Protein AF-A0A560VQF2-F1 (afdb_monomer)

Solvent-accessible surface area (backbone atoms only — not comparable to full-atom values): 9105 Å² total; per-residue (Å²): 138,86,85,90,87,88,84,87,87,81,82,86,79,92,78,80,92,73,91,76,82,85,83,80,87,77,88,75,82,79,73,86,66,81,80,73,82,71,75,79,72,60,83,42,40,42,60,46,90,58,78,69,57,74,48,26,41,39,34,34,65,52,77,73,46,74,47,78,42,54,41,88,83,50,58,69,81,71,41,34,56,26,16,34,93,84,66,47,84,37,59,54,96,72,24,59,32,22,27,35,42,38,38,34,45,35,45,19,15,29,58,77,57,48,64,32,61,68,94,74,32,35,22,42,35,40,40,37,20,17,51,93,74,31,79,73,52,75,50,77,44,73,52,80,48,60,132

pLDDT: mean 81.52, std 20.98, range [36.34, 98.0]

Nearest PDB structures (foldseek):
  8r1o-assembly1_D  TM=4.336E-01  e=9.612E-01  Thermochaetoides thermophila DSM 1495
  1udn-assembly1_A  TM=5.000E-01  e=2.860E+00  Aquifex aeolicus
  1udq-assembly1_A  TM=5.046E-01  e=4.370E+00  Aquifex aeolicus
  4az8-assembly1_A  TM=4.424E-01  e=3.228E+00  Yersinia pestis

Mean predicted aligned error: 13.81 Å

Structure (mmCIF, N/CA/C/O backbone):
data_AF-A0A560VQF2-F1
#
_entry.id   AF-A0A560VQF2-F1
#
loop_
_atom_site.group_PDB
_atom_site.id
_atom_site.type_symbol
_atom_site.label_atom_id
_atom_site.label_alt_id
_atom_si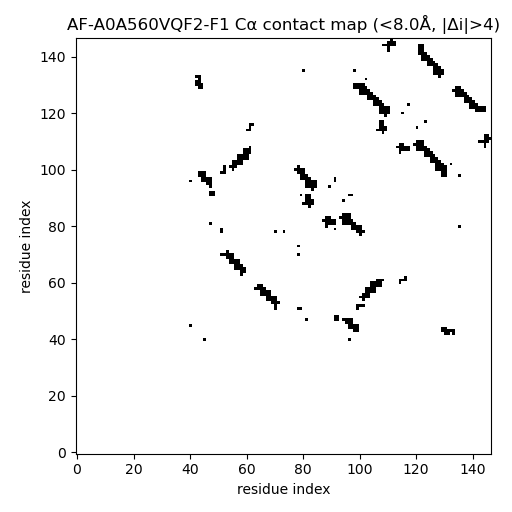te.label_comp_id
_atom_site.label_asym_id
_atom_site.label_entity_id
_atom_site.label_seq_id
_atom_site.pdbx_PDB_ins_code
_atom_site.Cartn_x
_atom_site.Cartn_y
_atom_site.Cartn_z
_atom_site.occupancy
_atom_site.B_iso_or_equiv
_atom_site.auth_seq_id
_atom_site.auth_comp_id
_atom_site.auth_asym_id
_atom_site.auth_atom_id
_atom_site.pdbx_PDB_model_num
ATOM 1 N N . MET A 1 1 ? 107.289 -11.779 2.706 1.00 36.34 1 MET A N 1
ATOM 2 C CA . MET A 1 1 ? 107.756 -12.752 1.694 1.00 36.34 1 MET A CA 1
ATOM 3 C C . MET A 1 1 ? 106.596 -13.113 0.786 1.00 36.34 1 MET A C 1
ATOM 5 O O . MET A 1 1 ? 105.452 -12.917 1.180 1.00 36.34 1 MET A O 1
ATOM 9 N N . ASN A 1 2 ? 106.907 -13.626 -0.402 1.00 39.47 2 ASN A N 1
ATOM 10 C CA . ASN A 1 2 ? 105.971 -13.912 -1.491 1.00 39.47 2 ASN A CA 1
ATOM 11 C C . ASN A 1 2 ? 105.884 -15.453 -1.651 1.00 39.47 2 ASN A C 1
ATOM 13 O O . ASN A 1 2 ? 106.750 -16.153 -1.137 1.00 39.47 2 ASN A O 1
ATOM 17 N N . ILE A 1 3 ? 104.908 -16.058 -2.330 1.00 40.09 3 ILE A N 1
ATOM 18 C CA . ILE A 1 3 ? 103.837 -15.533 -3.193 1.00 40.09 3 ILE A CA 1
ATOM 19 C C . ILE A 1 3 ? 102.625 -16.487 -3.133 1.00 40.09 3 ILE A C 1
ATOM 21 O O . ILE A 1 3 ? 102.816 -17.656 -2.803 1.00 40.09 3 ILE A O 1
ATOM 25 N N . SER A 1 4 ? 101.420 -16.053 -3.533 1.00 42.75 4 SER A N 1
ATOM 26 C CA . SER A 1 4 ? 100.516 -16.911 -4.329 1.00 42.75 4 SER A CA 1
ATOM 27 C C . SER A 1 4 ? 99.371 -16.148 -4.997 1.00 42.75 4 SER A C 1
ATOM 29 O O . SER A 1 4 ? 98.788 -15.227 -4.433 1.00 42.75 4 SER A O 1
ATOM 31 N N . THR A 1 5 ? 99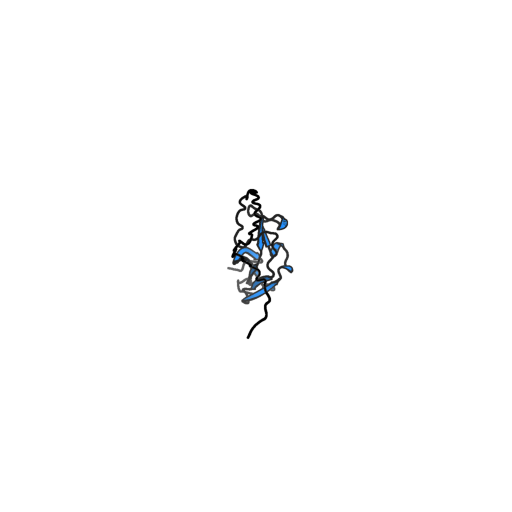.079 -16.555 -6.228 1.00 50.06 5 THR A N 1
ATOM 32 C CA . THR A 1 5 ? 98.161 -15.925 -7.185 1.00 50.06 5 THR A CA 1
ATOM 33 C C . THR A 1 5 ? 96.947 -16.804 -7.462 1.00 50.06 5 THR A C 1
ATOM 35 O O . THR A 1 5 ? 97.118 -18.000 -7.683 1.00 50.06 5 THR A O 1
ATOM 38 N N . SER A 1 6 ? 95.761 -16.208 -7.609 1.00 42.47 6 SER A N 1
ATOM 39 C CA . SER A 1 6 ? 94.727 -16.714 -8.524 1.00 42.47 6 SER A CA 1
ATOM 40 C C . SER A 1 6 ? 93.722 -15.611 -8.884 1.00 42.47 6 SER A C 1
ATOM 42 O O . SER A 1 6 ? 93.329 -14.812 -8.037 1.00 42.47 6 SER A O 1
ATOM 44 N N . THR A 1 7 ? 93.328 -15.569 -10.151 1.00 48.25 7 THR A N 1
ATOM 45 C CA . THR A 1 7 ? 92.327 -14.684 -10.777 1.00 48.25 7 THR A CA 1
ATOM 46 C C . THR A 1 7 ? 91.271 -15.572 -11.466 1.00 48.25 7 THR A C 1
ATOM 48 O O . THR A 1 7 ? 91.440 -16.790 -11.481 1.00 48.25 7 THR A O 1
ATOM 51 N N . PRO A 1 8 ? 90.254 -15.042 -12.173 1.00 53.03 8 PRO A N 1
ATOM 52 C CA . PRO A 1 8 ? 89.384 -13.885 -11.931 1.00 53.03 8 PRO A CA 1
ATOM 53 C C . PRO A 1 8 ? 87.886 -14.308 -11.969 1.00 53.03 8 PRO A C 1
ATOM 55 O O . PRO A 1 8 ? 87.571 -15.489 -12.026 1.00 53.03 8 PRO A O 1
ATOM 58 N N . ILE A 1 9 ? 86.973 -13.325 -12.004 1.00 47.19 9 ILE A N 1
ATOM 59 C CA . ILE A 1 9 ? 85.743 -13.214 -12.838 1.00 47.19 9 ILE A CA 1
ATOM 60 C C . ILE A 1 9 ? 84.718 -12.388 -12.046 1.00 47.19 9 ILE A C 1
ATOM 62 O O . ILE A 1 9 ? 83.973 -12.900 -11.217 1.00 47.19 9 ILE A O 1
ATOM 66 N N . HIS A 1 10 ? 84.663 -11.083 -12.322 1.00 39.06 10 HIS A N 1
ATOM 67 C CA . HIS A 1 10 ? 83.544 -10.241 -11.899 1.00 39.06 10 HIS A CA 1
ATOM 68 C C . HIS A 1 10 ? 82.589 -10.073 -13.077 1.00 39.06 10 HIS A C 1
ATOM 70 O O . HIS A 1 10 ? 82.909 -9.395 -14.057 1.00 39.06 10 HIS A O 1
ATOM 76 N N . HIS A 1 11 ? 81.407 -10.682 -12.981 1.00 40.19 11 HIS A N 1
ATOM 77 C CA . HIS A 1 11 ? 80.342 -10.441 -13.945 1.00 40.19 11 HIS A CA 1
ATOM 78 C C . HIS A 1 11 ? 79.900 -8.975 -13.880 1.00 40.19 11 HIS A C 1
ATOM 80 O O . HIS A 1 11 ? 79.328 -8.521 -12.890 1.00 40.19 11 HIS A O 1
ATOM 86 N N . ARG A 1 12 ? 80.113 -8.246 -14.980 1.00 48.44 12 ARG A N 1
ATOM 87 C CA . ARG A 1 12 ? 79.317 -7.056 -15.288 1.00 48.44 12 ARG A CA 1
ATOM 88 C C . ARG A 1 12 ? 77.847 -7.466 -15.359 1.00 48.44 12 ARG A C 1
ATOM 90 O O . ARG A 1 12 ? 77.508 -8.307 -16.188 1.00 48.44 12 ARG A O 1
ATOM 97 N N . LEU A 1 13 ? 76.985 -6.793 -14.604 1.00 43.16 13 LEU A N 1
ATOM 98 C CA . LEU A 1 13 ? 75.562 -6.711 -14.920 1.00 43.16 13 LEU A CA 1
ATOM 99 C C . LEU A 1 13 ? 75.082 -5.269 -14.704 1.00 43.16 13 LEU A C 1
ATOM 101 O O . LEU A 1 13 ? 74.805 -4.838 -13.589 1.00 43.16 13 LEU A O 1
ATOM 105 N N . LEU A 1 14 ? 75.041 -4.506 -15.797 1.00 52.75 14 LEU A N 1
ATOM 106 C CA . LEU A 1 14 ? 74.362 -3.214 -15.872 1.00 52.75 14 LEU A CA 1
ATOM 107 C C . LEU A 1 14 ? 72.914 -3.475 -16.292 1.00 52.75 14 LEU A C 1
ATOM 109 O O . LEU A 1 14 ? 72.673 -3.820 -17.445 1.00 52.75 14 LEU A O 1
ATOM 113 N N . ILE A 1 15 ? 71.964 -3.299 -15.374 1.00 52.06 15 ILE A N 1
ATOM 114 C CA . ILE A 1 15 ? 70.521 -3.274 -15.663 1.00 52.06 15 ILE A CA 1
ATOM 115 C C . ILE A 1 15 ? 69.958 -2.109 -14.832 1.00 52.06 15 ILE A C 1
ATOM 117 O O . ILE A 1 15 ? 69.816 -2.221 -13.622 1.00 52.06 15 ILE A O 1
ATOM 121 N N . SER A 1 16 ? 69.928 -0.883 -15.360 1.00 49.47 16 SER A N 1
ATOM 122 C CA . SER A 1 16 ? 68.971 -0.385 -16.363 1.00 49.47 16 SER A CA 1
ATOM 123 C C . SER A 1 16 ? 67.552 -0.296 -15.792 1.00 49.47 16 SER A C 1
ATOM 125 O O . SER A 1 16 ? 66.767 -1.237 -15.849 1.00 49.47 16 SER A O 1
ATOM 127 N N . THR A 1 17 ? 67.241 0.868 -15.221 1.00 52.47 17 THR A N 1
ATOM 128 C CA . THR A 1 17 ? 65.900 1.261 -14.776 1.00 52.47 17 THR A CA 1
ATOM 129 C C . THR A 1 17 ? 64.940 1.374 -15.956 1.00 52.47 17 THR A C 1
ATOM 131 O O . THR A 1 17 ? 65.144 2.227 -16.818 1.00 52.47 17 THR A O 1
ATOM 134 N N . TRP A 1 18 ? 63.851 0.604 -15.935 1.00 48.91 18 TRP A N 1
ATOM 135 C CA . TRP A 1 18 ? 62.699 0.807 -16.816 1.00 48.91 18 TRP A CA 1
ATOM 136 C C . TRP A 1 18 ? 61.408 0.779 -15.997 1.00 48.91 18 TRP A C 1
ATOM 138 O O . TRP A 1 18 ? 60.939 -0.279 -15.584 1.00 48.91 18 TRP A O 1
ATOM 148 N N . MET A 1 19 ? 60.812 1.955 -15.787 1.00 52.62 19 MET A N 1
ATOM 149 C CA . MET A 1 19 ? 59.364 2.033 -15.595 1.00 52.62 19 MET A CA 1
ATOM 150 C C . MET A 1 19 ? 58.699 1.667 -16.924 1.00 52.62 19 MET A C 1
ATOM 152 O O . MET A 1 19 ? 59.110 2.147 -17.980 1.00 52.62 19 MET A O 1
ATOM 156 N N . SER A 1 20 ? 57.660 0.841 -16.896 1.00 50.62 20 SER A N 1
ATOM 157 C CA . SER A 1 20 ? 56.786 0.623 -18.051 1.00 50.62 20 SER A CA 1
ATOM 158 C C . SER A 1 20 ? 55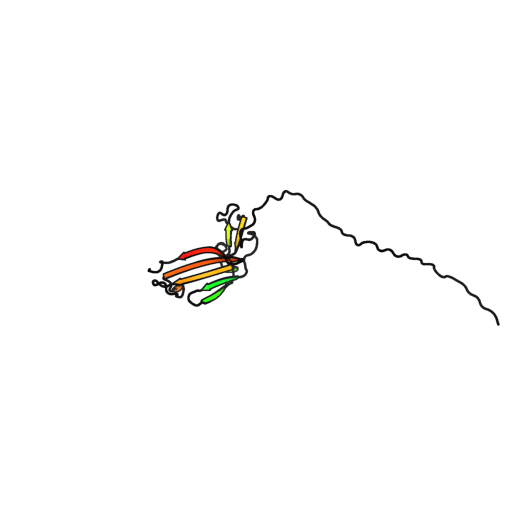.360 0.392 -17.569 1.00 50.62 20 SER A C 1
ATOM 160 O O . SER A 1 20 ? 55.136 -0.221 -16.526 1.00 50.62 20 SER A O 1
ATOM 162 N N . ALA A 1 21 ? 54.415 1.004 -18.279 1.00 56.16 21 ALA A N 1
ATOM 163 C CA . ALA A 1 21 ? 53.067 1.256 -17.790 1.00 56.16 21 ALA A CA 1
ATOM 164 C C . ALA A 1 21 ? 52.221 -0.019 -17.658 1.00 56.16 21 ALA A C 1
ATOM 166 O O . ALA A 1 21 ? 52.321 -0.937 -18.472 1.00 56.16 21 ALA A O 1
ATOM 167 N N . VAL A 1 22 ? 51.335 -0.035 -16.659 1.00 58.00 22 VAL A N 1
ATOM 168 C CA . VAL A 1 22 ? 50.315 -1.080 -16.526 1.00 58.00 22 VAL A CA 1
ATOM 169 C C . VAL A 1 22 ? 49.250 -0.892 -17.608 1.00 58.00 22 VAL A C 1
ATOM 171 O O . VAL A 1 22 ? 48.757 0.209 -17.848 1.00 58.00 22 VAL A O 1
ATOM 174 N N . LEU A 1 23 ? 48.921 -2.000 -18.265 1.00 47.44 23 LEU A N 1
ATOM 175 C CA . LEU A 1 23 ? 48.038 -2.096 -19.419 1.00 47.44 23 LEU A CA 1
ATOM 176 C C . LEU A 1 23 ? 46.563 -1.869 -19.031 1.00 47.44 23 LEU A C 1
ATOM 178 O O . LEU A 1 23 ? 46.007 -2.633 -18.243 1.00 47.44 23 LEU A O 1
ATOM 182 N N . ALA A 1 24 ? 45.903 -0.876 -19.629 1.00 51.97 24 ALA A N 1
ATOM 183 C CA . ALA A 1 24 ? 44.459 -0.673 -19.494 1.00 51.97 24 ALA A CA 1
ATOM 184 C C . ALA A 1 24 ? 43.707 -1.273 -20.698 1.00 51.97 24 ALA A C 1
ATOM 186 O O . ALA A 1 24 ? 43.475 -0.597 -21.700 1.00 51.97 24 ALA A O 1
ATOM 187 N N . CYS A 1 25 ? 43.298 -2.543 -20.602 1.00 42.09 25 CYS A N 1
ATOM 188 C CA . CYS A 1 25 ? 42.375 -3.154 -21.567 1.00 42.09 25 CYS A CA 1
ATOM 189 C C . CYS A 1 25 ? 40.938 -2.655 -21.334 1.00 42.09 25 CYS A C 1
ATOM 191 O O . CYS A 1 25 ? 40.138 -3.303 -20.662 1.00 42.09 25 CYS A O 1
ATOM 193 N N . GLY A 1 26 ? 40.611 -1.492 -21.899 1.00 43.16 26 GLY A N 1
ATOM 194 C CA . GLY A 1 26 ? 39.246 -0.974 -21.942 1.00 43.16 26 GLY A CA 1
ATOM 195 C C . GLY A 1 26 ? 38.430 -1.612 -23.066 1.00 43.16 26 GLY A C 1
ATOM 196 O O . GLY A 1 26 ? 38.489 -1.160 -24.206 1.00 43.16 26 GLY A O 1
ATOM 197 N N . CYS A 1 27 ? 37.624 -2.628 -22.752 1.00 52.16 27 CYS A N 1
ATOM 198 C CA . CYS A 1 27 ? 36.609 -3.144 -23.674 1.00 52.16 27 CYS A CA 1
ATOM 199 C C . CYS A 1 27 ? 35.392 -2.204 -23.715 1.00 52.16 27 CYS A C 1
ATOM 201 O O . CYS A 1 27 ? 34.396 -2.449 -23.039 1.00 52.16 27 CYS A O 1
ATOM 203 N N . THR A 1 28 ? 35.449 -1.137 -24.515 1.00 50.34 28 THR A N 1
ATOM 204 C CA . THR A 1 28 ? 34.288 -0.274 -24.796 1.00 50.34 28 THR A CA 1
ATOM 205 C C . THR A 1 28 ? 33.764 -0.503 -26.210 1.00 50.34 28 THR A C 1
ATOM 207 O O . THR A 1 28 ? 33.996 0.271 -27.139 1.00 50.34 28 THR A O 1
ATOM 210 N N . THR A 1 29 ? 32.982 -1.572 -26.376 1.00 50.41 29 THR A N 1
ATOM 211 C CA . THR A 1 29 ? 32.081 -1.700 -27.526 1.00 50.41 29 THR A CA 1
ATOM 212 C C . THR A 1 29 ? 30.996 -0.629 -27.429 1.00 50.41 29 THR A C 1
ATOM 214 O O . THR A 1 29 ? 29.930 -0.864 -26.859 1.00 50.41 29 THR A O 1
ATOM 217 N N . ASN A 1 30 ? 31.261 0.549 -27.998 1.00 47.09 30 ASN A N 1
ATOM 218 C CA . ASN A 1 30 ? 30.247 1.567 -28.259 1.00 47.09 30 ASN A CA 1
ATOM 219 C C . ASN A 1 30 ? 29.295 1.067 -29.354 1.00 47.09 30 ASN A C 1
ATOM 221 O O . ASN A 1 30 ? 29.354 1.489 -30.509 1.00 47.09 30 ASN A O 1
ATOM 225 N N . VAL A 1 31 ? 28.394 0.157 -28.978 1.00 45.12 31 VAL A N 1
ATOM 226 C CA . VAL A 1 31 ? 27.176 -0.105 -29.739 1.00 45.12 31 VAL A CA 1
ATOM 227 C C . VAL A 1 31 ? 26.319 1.146 -29.604 1.00 45.12 31 VAL A C 1
ATOM 229 O O . VAL A 1 31 ? 25.568 1.302 -28.644 1.00 45.12 31 VAL A O 1
ATOM 232 N N . SER A 1 32 ? 26.452 2.052 -30.572 1.00 50.97 32 SER A N 1
ATOM 233 C CA . SER A 1 32 ? 25.560 3.202 -30.734 1.00 50.97 32 SER A CA 1
ATOM 234 C C . SER A 1 32 ? 24.208 2.720 -31.279 1.00 50.97 32 SER A C 1
ATOM 236 O O . SER A 1 32 ? 23.820 2.999 -32.411 1.00 50.97 32 SER A O 1
ATOM 238 N N . GLY A 1 33 ? 23.522 1.899 -30.480 1.00 41.16 33 GLY A N 1
ATOM 239 C CA . GLY A 1 33 ? 22.124 1.541 -30.664 1.00 41.16 33 GLY A CA 1
ATOM 240 C C . GLY A 1 33 ? 21.277 2.668 -30.092 1.00 41.16 33 GLY A C 1
ATOM 241 O O . GLY A 1 33 ? 21.451 3.031 -28.930 1.00 41.16 33 GLY A O 1
ATOM 242 N N . GLY A 1 34 ? 20.416 3.260 -30.920 1.00 41.97 34 GLY A N 1
ATOM 243 C CA . GLY A 1 34 ? 19.725 4.504 -30.588 1.00 41.97 34 GLY A CA 1
ATOM 244 C C . GLY A 1 34 ? 18.985 4.439 -29.253 1.00 41.97 34 GLY A C 1
ATOM 245 O O . GLY A 1 34 ? 18.056 3.646 -29.091 1.00 41.97 34 GLY A O 1
ATOM 246 N N . ILE A 1 35 ? 19.365 5.315 -28.319 1.00 42.72 35 ILE A N 1
ATOM 247 C CA . ILE A 1 35 ? 18.610 5.540 -27.088 1.00 42.72 35 ILE A CA 1
ATOM 248 C C . ILE A 1 35 ? 17.321 6.261 -27.483 1.00 42.72 35 ILE A C 1
ATOM 250 O O . ILE A 1 35 ? 17.271 7.489 -27.564 1.00 42.72 35 ILE A O 1
ATOM 254 N N . ALA A 1 36 ? 16.267 5.484 -27.734 1.00 47.53 36 ALA A N 1
ATOM 255 C CA . ALA A 1 36 ? 14.913 5.997 -27.637 1.00 47.53 36 ALA A CA 1
ATOM 256 C C . ALA A 1 36 ? 14.762 6.592 -26.232 1.00 47.53 36 ALA A C 1
ATOM 258 O O . ALA A 1 36 ? 14.995 5.906 -25.235 1.00 47.53 36 ALA A O 1
ATOM 259 N N . THR A 1 37 ? 14.430 7.878 -26.152 1.00 45.66 37 THR A N 1
ATOM 260 C CA . THR A 1 37 ? 14.313 8.615 -24.894 1.00 45.66 37 THR A CA 1
ATOM 261 C C . THR A 1 37 ? 13.089 8.132 -24.117 1.00 45.66 37 THR A C 1
ATOM 263 O O . THR A 1 37 ? 12.012 8.726 -24.174 1.00 45.66 37 THR A O 1
ATOM 266 N N . SER A 1 38 ? 13.243 7.028 -23.381 1.00 65.06 38 SER A N 1
ATOM 267 C CA . SER A 1 38 ? 12.239 6.572 -22.424 1.00 65.06 38 SER A CA 1
ATOM 268 C C . SER A 1 38 ? 11.958 7.713 -21.452 1.00 65.06 38 SER A C 1
ATOM 270 O O . SER A 1 38 ? 12.885 8.202 -20.798 1.00 65.06 38 SER A O 1
ATOM 272 N N . LYS A 1 39 ? 10.694 8.144 -21.367 1.00 71.12 39 LYS A N 1
ATOM 273 C CA . LYS A 1 39 ? 10.267 9.137 -20.375 1.00 71.12 39 LYS A CA 1
ATOM 274 C C . LYS A 1 39 ? 10.758 8.686 -18.988 1.00 71.12 39 LYS A C 1
ATOM 276 O O . LYS A 1 39 ? 10.618 7.497 -18.687 1.00 71.12 39 LYS A O 1
ATOM 281 N N . PRO A 1 40 ? 11.310 9.586 -18.155 1.00 82.31 40 PRO A N 1
ATOM 282 C CA . PRO A 1 40 ? 11.616 9.258 -16.769 1.00 82.31 40 PRO A CA 1
ATOM 283 C C . PRO A 1 40 ? 10.384 8.673 -16.076 1.00 82.31 40 PRO A C 1
ATOM 285 O O . PRO A 1 40 ? 9.260 9.112 -16.335 1.00 82.31 40 PRO A O 1
ATOM 288 N N . PHE A 1 41 ? 10.591 7.687 -15.206 1.00 88.69 41 PHE A N 1
ATOM 289 C CA . PHE A 1 41 ? 9.513 7.169 -14.372 1.00 88.69 41 PHE A CA 1
ATOM 290 C C . PHE A 1 41 ? 8.973 8.272 -13.443 1.00 88.69 41 PHE A C 1
ATOM 292 O O . PHE A 1 41 ? 9.737 9.162 -13.049 1.00 88.69 41 PHE A O 1
ATOM 299 N N . PRO A 1 42 ? 7.675 8.238 -13.085 1.00 91.06 42 PRO A N 1
ATOM 300 C CA . PRO A 1 42 ? 7.149 9.134 -12.064 1.00 91.06 42 PRO A CA 1
ATOM 301 C C . PRO A 1 42 ? 7.824 8.871 -10.701 1.00 91.06 42 PRO A C 1
ATOM 303 O O . PRO A 1 42 ? 8.427 7.811 -10.504 1.00 91.06 42 PRO A O 1
ATOM 306 N N . PRO A 1 43 ? 7.738 9.815 -9.743 1.00 92.75 43 PRO A N 1
ATOM 307 C CA . PRO A 1 43 ? 8.237 9.612 -8.384 1.00 92.75 43 PRO A CA 1
ATOM 308 C C . PRO A 1 43 ? 7.745 8.291 -7.776 1.00 92.75 43 PRO A C 1
ATOM 310 O O . PRO A 1 43 ? 6.638 7.841 -8.061 1.00 92.75 43 PRO A O 1
ATOM 313 N N . GLY A 1 44 ? 8.598 7.636 -6.988 1.00 92.88 44 GLY A N 1
ATOM 314 C CA . GLY A 1 44 ? 8.298 6.345 -6.360 1.00 92.88 44 GLY A CA 1
ATOM 315 C C . GLY A 1 44 ? 8.210 5.138 -7.308 1.00 92.88 44 GLY A C 1
ATOM 316 O O . GLY A 1 44 ? 8.220 4.010 -6.821 1.00 92.88 44 GLY A O 1
ATOM 317 N N . ALA A 1 45 ? 8.154 5.323 -8.632 1.00 95.50 45 ALA A N 1
ATOM 318 C CA . ALA A 1 45 ? 8.010 4.219 -9.577 1.00 95.50 45 ALA A CA 1
ATOM 319 C C . ALA A 1 45 ? 9.337 3.536 -9.935 1.00 95.50 45 ALA A C 1
ATOM 321 O O . ALA A 1 45 ? 10.408 4.142 -9.989 1.00 95.50 45 ALA A O 1
ATOM 322 N N . GLN A 1 46 ? 9.231 2.247 -10.245 1.00 95.06 46 GLN A N 1
ATOM 323 C CA . GLN A 1 46 ? 10.327 1.371 -10.628 1.00 95.06 46 GLN A CA 1
ATOM 324 C C . GLN A 1 46 ? 9.981 0.554 -11.882 1.00 95.06 46 GLN A C 1
ATOM 326 O O . GLN A 1 46 ? 8.825 0.476 -12.310 1.00 95.06 46 GLN A O 1
ATOM 331 N N . ALA A 1 47 ? 10.992 -0.089 -12.474 1.00 94.94 47 ALA A N 1
ATOM 332 C CA . ALA A 1 47 ? 10.781 -1.005 -13.592 1.00 94.94 47 ALA A CA 1
ATOM 333 C C . ALA A 1 47 ? 9.924 -2.205 -13.128 1.00 94.94 47 ALA A C 1
ATOM 335 O O . ALA A 1 47 ? 10.233 -2.770 -12.077 1.00 94.94 47 ALA A O 1
ATOM 336 N N . PRO A 1 48 ? 8.909 -2.662 -13.890 1.00 94.25 48 PRO A N 1
ATOM 337 C CA . PRO A 1 48 ? 7.932 -3.639 -13.391 1.00 94.25 48 PRO A CA 1
ATOM 338 C C . PRO A 1 48 ? 8.533 -4.959 -12.894 1.00 94.25 48 PRO A C 1
ATOM 340 O O . PRO A 1 48 ? 8.003 -5.573 -11.974 1.00 94.25 48 PRO A O 1
ATOM 343 N N . LYS A 1 49 ? 9.667 -5.383 -13.468 1.00 93.12 49 LYS A N 1
ATOM 344 C CA . LYS A 1 49 ? 10.368 -6.628 -13.108 1.00 93.12 49 LYS A CA 1
ATOM 345 C C . LYS A 1 49 ? 11.169 -6.552 -11.801 1.00 93.12 49 LYS A C 1
ATOM 347 O O . LYS A 1 49 ? 11.691 -7.575 -11.368 1.00 93.12 49 LYS A O 1
ATOM 352 N N . LEU A 1 50 ? 11.299 -5.376 -11.184 1.00 94.12 50 LEU A N 1
ATOM 353 C CA . LEU A 1 50 ? 11.936 -5.246 -9.873 1.00 94.12 50 LEU A CA 1
ATOM 354 C C . LEU A 1 50 ? 11.011 -5.795 -8.771 1.00 94.12 50 LEU A C 1
ATOM 356 O O . LEU A 1 50 ? 9.788 -5.664 -8.889 1.00 94.12 50 LEU A O 1
ATOM 360 N N . PRO A 1 51 ? 11.565 -6.439 -7.725 1.00 91.00 51 PRO A N 1
ATOM 361 C CA . PRO A 1 51 ? 10.779 -7.054 -6.658 1.00 91.00 51 PRO A CA 1
ATOM 362 C C . PRO A 1 51 ? 9.987 -6.013 -5.846 1.00 91.00 51 PRO A C 1
ATOM 364 O O . PRO A 1 51 ? 10.322 -4.825 -5.876 1.00 91.00 51 PRO A O 1
ATOM 367 N N . PRO A 1 52 ? 8.932 -6.433 -5.124 1.00 87.25 52 PRO A N 1
ATOM 368 C CA . PRO A 1 52 ? 8.272 -5.569 -4.151 1.00 87.25 52 PRO A CA 1
ATOM 369 C C . PRO A 1 52 ? 9.197 -5.261 -2.959 1.00 87.25 52 PRO A C 1
ATOM 371 O O . PRO A 1 52 ? 10.193 -5.964 -2.752 1.00 87.25 52 PRO A O 1
ATOM 374 N N . PRO A 1 53 ? 8.870 -4.241 -2.145 1.00 86.88 53 PRO A N 1
ATOM 375 C CA . PRO A 1 53 ? 9.440 -4.098 -0.808 1.00 86.88 53 PRO A CA 1
ATOM 376 C C . PRO A 1 53 ? 9.175 -5.366 0.016 1.00 86.88 53 PRO A C 1
ATOM 378 O O . PRO A 1 53 ? 8.187 -6.061 -0.203 1.00 86.88 53 PRO A O 1
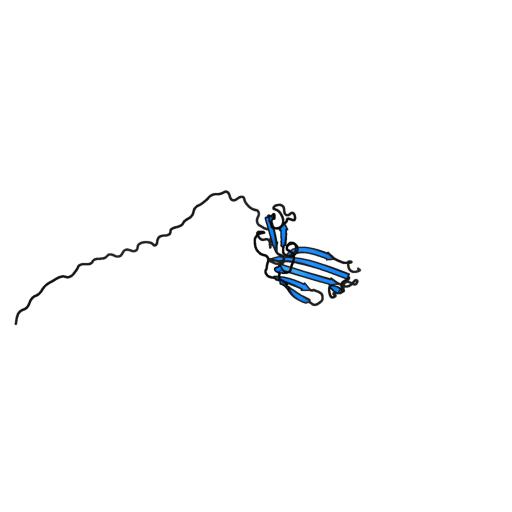ATOM 381 N N . GLY A 1 54 ? 10.043 -5.674 0.985 1.00 92.69 54 GLY A N 1
ATOM 382 C CA . GLY A 1 54 ? 9.848 -6.850 1.845 1.00 92.69 54 GLY A CA 1
ATOM 383 C C . GLY A 1 54 ? 8.607 -6.742 2.740 1.00 92.69 54 GLY A C 1
ATOM 384 O O . GLY A 1 54 ? 7.922 -7.736 2.977 1.00 92.69 54 GLY A O 1
ATOM 385 N N . THR A 1 55 ? 8.295 -5.529 3.197 1.00 96.06 55 THR A N 1
ATOM 386 C CA . THR A 1 55 ? 7.181 -5.224 4.102 1.00 96.06 55 THR A CA 1
ATOM 387 C C . THR A 1 55 ? 6.495 -3.918 3.720 1.00 96.06 55 THR A C 1
ATOM 389 O O . THR A 1 55 ? 7.147 -3.000 3.223 1.00 96.06 55 THR A O 1
ATOM 392 N N . ILE A 1 56 ? 5.204 -3.829 4.026 1.00 97.19 56 ILE A N 1
ATOM 393 C CA . ILE A 1 56 ? 4.368 -2.630 3.936 1.00 97.19 56 ILE A CA 1
ATOM 394 C C . ILE A 1 56 ? 4.007 -2.199 5.360 1.00 97.19 56 ILE A C 1
ATOM 396 O O . ILE A 1 56 ? 3.573 -3.030 6.159 1.00 97.19 56 ILE A O 1
ATOM 400 N N . ALA A 1 57 ? 4.189 -0.920 5.681 1.00 97.81 57 ALA A N 1
ATOM 401 C CA . ALA A 1 57 ? 3.725 -0.342 6.938 1.00 97.81 57 ALA A CA 1
ATOM 402 C C . ALA A 1 57 ? 2.229 -0.013 6.848 1.00 97.81 57 ALA A C 1
ATOM 404 O O . ALA A 1 57 ? 1.794 0.650 5.910 1.00 97.81 57 ALA A O 1
ATOM 405 N N . VAL A 1 58 ? 1.436 -0.455 7.820 1.00 96.94 58 VAL A N 1
ATOM 406 C CA . VAL A 1 58 ? 0.008 -0.138 7.921 1.00 96.94 58 VAL A CA 1
ATOM 407 C C . VAL A 1 58 ? -0.232 0.597 9.229 1.00 96.94 58 VAL A C 1
ATOM 409 O O . VAL A 1 58 ? -0.082 0.019 10.306 1.00 96.94 58 VAL A O 1
ATOM 412 N N . LYS A 1 59 ? -0.584 1.878 9.133 1.00 98.00 59 LYS A N 1
ATOM 413 C CA . LYS A 1 59 ? -0.799 2.775 10.270 1.00 98.00 59 LYS A CA 1
ATOM 414 C C . LYS A 1 59 ? -2.287 2.906 10.560 1.00 98.00 59 LYS A C 1
ATOM 416 O O . LYS A 1 59 ? -3.101 3.080 9.654 1.00 98.00 59 LYS A O 1
ATOM 421 N N . TYR A 1 60 ? -2.644 2.855 11.836 1.00 97.56 60 TYR A N 1
ATOM 422 C CA . TYR A 1 60 ? -4.023 2.887 12.307 1.00 97.56 60 TYR A CA 1
ATOM 423 C C . TYR A 1 60 ? -4.266 4.135 13.152 1.00 97.56 60 TYR A C 1
ATOM 425 O O . TYR A 1 60 ? -3.789 4.247 14.281 1.00 97.56 60 TYR A O 1
ATOM 433 N N . ALA A 1 61 ? -5.054 5.075 12.629 1.00 96.31 61 ALA A N 1
ATOM 434 C CA . ALA A 1 61 ? -5.301 6.349 13.303 1.00 96.31 61 ALA A CA 1
ATOM 435 C C . ALA A 1 61 ? -6.090 6.212 14.621 1.00 96.31 61 ALA A C 1
ATOM 437 O O . ALA A 1 61 ? -5.927 7.042 15.508 1.00 96.31 61 ALA A O 1
ATOM 438 N N . TRP A 1 62 ? -6.918 5.168 14.768 1.00 96.12 62 TRP A N 1
ATOM 439 C CA . TRP A 1 62 ? -7.808 4.984 15.926 1.00 96.12 62 TRP A CA 1
ATOM 440 C C . TRP A 1 62 ? -7.084 4.652 17.240 1.00 96.12 62 TRP A C 1
ATOM 442 O O . TRP A 1 62 ? -7.610 4.935 18.313 1.00 96.12 62 TRP A O 1
ATOM 452 N N . ASN A 1 63 ? -5.887 4.064 17.168 1.00 97.00 63 ASN A N 1
ATOM 453 C CA . ASN A 1 63 ? -5.061 3.708 18.328 1.00 97.00 63 ASN A CA 1
ATOM 454 C C . ASN A 1 63 ? -3.588 4.140 18.194 1.00 97.00 63 ASN A C 1
ATOM 456 O O . ASN A 1 63 ? -2.775 3.791 19.048 1.00 97.00 63 ASN A O 1
ATOM 460 N N . HIS A 1 64 ? -3.240 4.859 17.122 1.00 96.88 64 HIS A N 1
ATOM 461 C CA . HIS A 1 64 ? -1.875 5.270 16.774 1.00 96.88 64 HIS A CA 1
ATOM 462 C C . HIS A 1 64 ? -0.865 4.109 16.66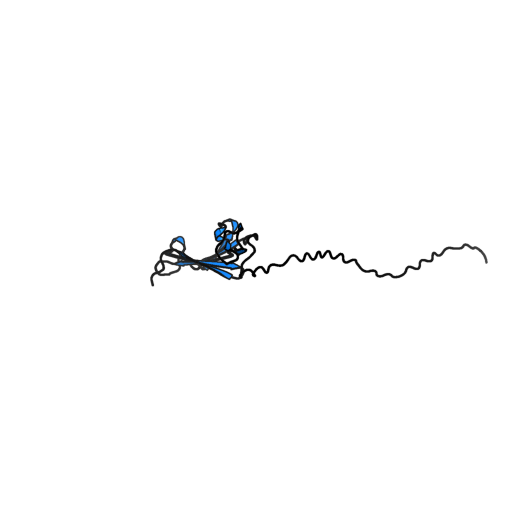4 1.00 96.88 64 HIS A C 1
ATOM 464 O O . HIS A 1 64 ? 0.326 4.296 16.912 1.00 96.88 64 HIS A O 1
ATOM 470 N N . SER A 1 65 ? -1.329 2.908 16.301 1.00 97.56 65 SER A N 1
ATOM 471 C CA . SER A 1 65 ? -0.461 1.744 16.077 1.00 97.56 65 SER A CA 1
ATOM 472 C C . SER A 1 65 ? 0.020 1.638 14.629 1.00 97.56 65 SER A C 1
ATOM 474 O O . SER A 1 65 ? -0.618 2.141 13.704 1.00 97.56 65 SER A O 1
ATOM 476 N N . GLU A 1 66 ? 1.135 0.936 14.438 1.00 97.75 66 GLU A N 1
ATOM 477 C CA . GLU A 1 66 ? 1.668 0.548 13.134 1.00 97.75 66 GLU A CA 1
ATOM 478 C C . GLU A 1 66 ? 1.888 -0.971 13.115 1.00 97.75 66 GLU A C 1
ATOM 480 O O . GLU A 1 66 ? 2.361 -1.550 14.096 1.00 97.75 66 GLU A O 1
ATOM 485 N N . ALA A 1 67 ? 1.543 -1.615 12.003 1.00 96.31 67 ALA A N 1
ATOM 486 C CA . ALA A 1 67 ? 1.817 -3.021 11.736 1.00 96.31 67 ALA A CA 1
ATOM 487 C C . ALA A 1 67 ? 2.672 -3.159 10.471 1.00 96.31 67 ALA A C 1
ATOM 489 O O . ALA A 1 67 ? 2.415 -2.491 9.473 1.00 96.31 67 ALA A O 1
ATOM 490 N N . LEU A 1 68 ? 3.660 -4.056 10.488 1.00 96.81 68 LEU A N 1
ATOM 491 C CA . LEU A 1 68 ? 4.459 -4.388 9.307 1.00 96.81 68 LEU A CA 1
ATOM 492 C C . LEU A 1 68 ? 3.920 -5.675 8.681 1.00 96.81 68 LEU A C 1
ATOM 494 O O . LEU A 1 68 ? 4.039 -6.749 9.268 1.00 96.81 68 LEU A O 1
ATOM 498 N N . MET A 1 69 ? 3.331 -5.566 7.492 1.00 95.44 69 MET A N 1
ATOM 499 C CA . MET A 1 69 ? 2.791 -6.700 6.739 1.00 95.44 69 MET A CA 1
ATOM 500 C C . MET A 1 69 ? 3.793 -7.164 5.675 1.00 95.44 69 MET A C 1
ATOM 502 O O . MET A 1 69 ? 4.241 -6.332 4.882 1.00 95.44 69 MET A O 1
ATOM 506 N N . PRO A 1 70 ? 4.157 -8.456 5.596 1.00 95.75 70 PRO A N 1
ATOM 507 C CA . PRO A 1 70 ? 4.989 -8.967 4.511 1.00 95.75 70 PRO A CA 1
ATOM 508 C C . PRO A 1 70 ? 4.289 -8.800 3.158 1.00 95.75 70 PRO A C 1
ATOM 510 O O . PRO A 1 70 ? 3.163 -9.258 2.972 1.00 95.75 70 PRO A O 1
ATOM 513 N N . ALA A 1 71 ? 4.961 -8.200 2.173 1.00 93.44 71 ALA A N 1
ATOM 514 C CA . ALA A 1 71 ? 4.363 -8.001 0.847 1.00 93.44 71 ALA A CA 1
ATOM 515 C C . ALA A 1 71 ? 4.029 -9.333 0.141 1.00 93.44 71 ALA A C 1
ATOM 517 O O . ALA A 1 71 ? 3.151 -9.386 -0.713 1.00 93.44 71 ALA A O 1
ATOM 518 N N . SER A 1 72 ? 4.696 -10.427 0.522 1.00 92.19 72 SER A N 1
ATOM 519 C CA . SER A 1 72 ? 4.425 -11.787 0.038 1.00 92.19 72 SER A CA 1
ATOM 520 C C . SER A 1 72 ? 3.091 -12.381 0.502 1.00 92.19 72 SER A C 1
ATOM 522 O O . SER A 1 72 ? 2.660 -13.383 -0.062 1.00 92.19 72 SER A O 1
ATOM 524 N N . GLU A 1 73 ? 2.454 -11.810 1.527 1.00 92.94 73 GLU A N 1
ATOM 525 C CA . GLU A 1 73 ? 1.145 -12.251 2.039 1.00 92.94 73 GLU A CA 1
ATOM 526 C C . GLU A 1 73 ? -0.027 -11.509 1.372 1.00 92.94 73 GLU A C 1
ATOM 528 O O . GLU A 1 73 ? -1.191 -11.828 1.612 1.00 92.94 73 GLU A O 1
ATOM 533 N N . LEU A 1 74 ? 0.272 -10.529 0.513 1.00 90.62 74 LEU A N 1
ATOM 534 C CA . LEU A 1 74 ? -0.697 -9.652 -0.135 1.00 90.62 74 LEU A CA 1
ATOM 535 C C . LEU A 1 74 ? -0.771 -9.933 -1.649 1.00 90.62 74 LEU A C 1
ATOM 537 O O . LEU A 1 74 ? 0.229 -10.308 -2.266 1.00 90.62 74 LEU A O 1
ATOM 541 N N . PRO A 1 75 ? -1.948 -9.767 -2.284 1.00 90.56 75 PRO A N 1
ATOM 542 C CA . PRO A 1 75 ? -2.098 -10.004 -3.715 1.00 90.56 75 PRO A CA 1
ATOM 543 C C . PRO A 1 75 ? -1.314 -8.973 -4.536 1.00 90.56 75 PRO A C 1
ATOM 545 O O . PRO A 1 75 ? -1.179 -7.813 -4.147 1.00 90.56 75 PRO A O 1
ATOM 548 N N . GLU A 1 76 ? -0.848 -9.375 -5.722 1.00 87.38 76 GLU A N 1
ATOM 549 C CA . GLU A 1 76 ? 0.023 -8.541 -6.565 1.00 87.38 76 GLU A CA 1
ATOM 550 C C . GLU A 1 76 ? -0.577 -7.162 -6.901 1.00 87.38 76 GLU A C 1
ATOM 552 O O . GLU A 1 76 ? 0.132 -6.157 -6.916 1.00 87.38 76 GLU A O 1
ATOM 557 N N . SER A 1 77 ? -1.897 -7.103 -7.095 1.00 85.06 77 SER A N 1
ATOM 558 C CA . SER A 1 77 ? -2.655 -5.875 -7.363 1.00 85.06 77 SER A CA 1
ATOM 559 C C . SER A 1 77 ? -2.720 -4.890 -6.191 1.00 85.06 77 SER A C 1
ATOM 561 O O . SER A 1 77 ? -3.218 -3.787 -6.373 1.00 85.06 77 SER A O 1
ATOM 563 N N . PHE A 1 78 ? -2.283 -5.291 -4.996 1.00 88.81 78 PHE A N 1
ATOM 564 C CA . PHE A 1 78 ? -2.266 -4.465 -3.785 1.00 88.81 78 PHE A CA 1
ATOM 565 C C . PHE A 1 78 ? -0.849 -4.004 -3.420 1.00 88.81 78 PHE A C 1
ATOM 567 O O . PHE A 1 78 ? -0.669 -2.940 -2.842 1.00 88.81 78 PHE A O 1
ATOM 574 N N . ILE A 1 79 ? 0.176 -4.778 -3.791 1.00 94.56 79 ILE A N 1
ATOM 575 C CA . ILE A 1 79 ? 1.587 -4.416 -3.578 1.00 94.56 79 ILE A CA 1
ATOM 576 C C . ILE A 1 79 ? 2.156 -3.523 -4.693 1.00 94.56 79 ILE A C 1
ATOM 578 O O . ILE A 1 79 ? 3.211 -2.921 -4.502 1.00 94.56 79 ILE A O 1
ATOM 582 N N . PHE A 1 80 ? 1.478 -3.418 -5.844 1.00 95.62 80 PHE A N 1
ATOM 583 C CA . PHE A 1 80 ? 1.893 -2.587 -6.976 1.00 95.62 80 PHE A CA 1
ATOM 584 C C . PHE A 1 80 ? 0.738 -1.833 -7.634 1.00 95.62 80 PHE A C 1
ATOM 586 O O . PHE A 1 80 ? -0.238 -2.436 -8.077 1.00 95.62 80 PHE A O 1
ATOM 593 N N . HIS A 1 81 ? 0.943 -0.535 -7.853 1.00 95.56 81 HIS A N 1
ATOM 594 C CA . HIS A 1 81 ? 0.159 0.261 -8.791 1.00 95.56 81 HIS A CA 1
ATOM 595 C C . HIS A 1 81 ? 0.935 0.402 -10.111 1.00 95.56 81 HIS A C 1
ATOM 597 O O . HIS A 1 81 ? 1.953 1.094 -10.177 1.00 95.56 81 HIS A O 1
ATOM 603 N N . CYS A 1 82 ? 0.494 -0.301 -11.154 1.00 95.75 82 CYS A N 1
ATOM 604 C CA . CYS A 1 82 ? 1.194 -0.424 -12.438 1.00 95.75 82 CYS A CA 1
ATOM 605 C C . CYS A 1 82 ? 0.455 0.284 -13.577 1.00 95.75 82 CYS A C 1
ATOM 607 O O . CYS A 1 82 ? -0.771 0.205 -13.667 1.00 95.75 82 CYS A O 1
ATOM 609 N N . ALA A 1 83 ? 1.203 0.899 -14.498 1.00 95.50 83 ALA A N 1
ATOM 610 C CA . ALA A 1 83 ? 0.628 1.617 -15.632 1.00 95.50 83 ALA A CA 1
ATOM 611 C C . ALA A 1 83 ? 1.414 1.457 -16.945 1.00 95.50 83 ALA A C 1
ATOM 613 O O . ALA A 1 83 ? 2.599 1.113 -16.961 1.00 95.50 83 ALA A O 1
ATOM 614 N N . ASP A 1 84 ? 0.735 1.702 -18.067 1.00 95.19 84 ASP A N 1
ATOM 615 C CA . ASP A 1 84 ? 1.312 1.727 -19.412 1.00 95.19 84 ASP A CA 1
ATOM 616 C C . ASP A 1 84 ? 2.169 2.995 -19.666 1.00 95.19 84 ASP A C 1
ATOM 618 O O . ASP A 1 84 ? 2.344 3.864 -18.808 1.00 95.19 84 ASP A O 1
ATOM 622 N N . ALA A 1 85 ? 2.715 3.129 -20.879 1.00 92.00 85 ALA A N 1
ATOM 623 C CA . ALA A 1 85 ? 3.536 4.283 -21.274 1.00 92.00 85 ALA A CA 1
ATOM 624 C C . ALA A 1 85 ? 2.763 5.625 -21.377 1.00 92.00 85 ALA A C 1
ATOM 626 O O . ALA A 1 85 ? 3.377 6.685 -21.570 1.00 92.00 85 ALA A O 1
ATOM 627 N N . ASN A 1 86 ? 1.433 5.580 -21.262 1.00 91.31 86 ASN A N 1
ATOM 628 C CA . ASN A 1 86 ? 0.524 6.724 -21.269 1.00 91.31 86 ASN A CA 1
ATOM 629 C C . ASN A 1 86 ? 0.008 7.070 -19.858 1.00 91.31 86 ASN A C 1
ATOM 631 O O . ASN A 1 86 ? -0.542 8.153 -19.681 1.00 91.31 86 ASN A O 1
ATOM 635 N N . GLY A 1 87 ? 0.213 6.193 -18.868 1.00 91.06 87 GLY A N 1
ATOM 636 C CA . GLY A 1 87 ? -0.288 6.336 -17.500 1.00 91.06 87 GLY A CA 1
ATOM 637 C C . GLY A 1 87 ? -1.627 5.637 -17.228 1.00 91.06 87 GLY A C 1
ATOM 638 O O . GLY A 1 87 ? -2.198 5.845 -16.163 1.00 91.06 87 GLY A O 1
ATOM 639 N N . ASN A 1 88 ? -2.134 4.808 -18.147 1.00 94.50 88 ASN A N 1
ATOM 640 C CA . ASN A 1 88 ? -3.341 4.008 -17.909 1.00 94.50 88 ASN A CA 1
ATOM 641 C C . ASN A 1 88 ? -3.015 2.776 -17.046 1.00 94.50 88 ASN A C 1
ATOM 643 O O . ASN A 1 88 ? -1.964 2.173 -17.277 1.00 94.50 88 ASN A O 1
ATOM 647 N N . PRO A 1 89 ? -3.908 2.325 -16.143 1.00 94.25 89 PRO A N 1
ATOM 648 C CA . PRO A 1 89 ? -3.708 1.100 -15.367 1.00 94.25 89 PRO A CA 1
ATOM 649 C C . PRO A 1 89 ? -3.403 -0.120 -16.248 1.00 94.25 89 PRO A C 1
ATOM 651 O O . PRO A 1 89 ? -4.100 -0.382 -17.231 1.00 94.25 89 PRO A O 1
ATOM 654 N N . ALA A 1 90 ? -2.373 -0.886 -15.888 1.00 95.12 90 ALA A N 1
ATOM 655 C CA . ALA A 1 90 ? -1.893 -2.028 -16.664 1.00 95.12 90 ALA A CA 1
ATOM 656 C C . ALA A 1 90 ? -1.485 -3.203 -15.766 1.00 95.12 90 ALA A C 1
ATOM 658 O O . ALA A 1 90 ? -1.056 -3.021 -14.628 1.00 95.12 90 ALA A O 1
ATOM 659 N N . LYS A 1 91 ? -1.546 -4.431 -16.298 1.00 94.12 91 LYS A N 1
ATOM 660 C CA . LYS A 1 91 ? -0.939 -5.595 -15.631 1.00 94.12 91 LYS A CA 1
ATOM 661 C C . LYS A 1 91 ? 0.580 -5.435 -15.611 1.00 94.12 91 LYS A C 1
ATOM 663 O O . LYS A 1 91 ? 1.153 -5.036 -16.626 1.00 94.12 91 LYS A O 1
ATOM 668 N N . ARG A 1 92 ? 1.226 -5.817 -14.505 1.00 93.81 92 ARG A N 1
ATOM 669 C CA . ARG A 1 92 ? 2.674 -5.667 -14.268 1.00 93.81 92 ARG A CA 1
ATOM 670 C C . ARG A 1 92 ? 3.549 -6.169 -15.422 1.00 93.81 92 ARG A C 1
ATOM 672 O O . ARG A 1 92 ? 4.426 -5.437 -15.866 1.00 93.81 92 ARG A O 1
ATOM 679 N N . ASP A 1 93 ? 3.259 -7.350 -15.971 1.00 92.62 93 ASP A N 1
ATOM 680 C CA . ASP A 1 93 ? 4.004 -7.938 -17.103 1.00 92.62 93 ASP A CA 1
ATOM 681 C C . ASP A 1 93 ? 3.990 -7.085 -18.385 1.00 92.62 93 ASP A C 1
ATOM 683 O O . ASP A 1 93 ? 4.887 -7.194 -19.220 1.00 92.62 93 ASP A O 1
ATOM 687 N N . SER A 1 94 ? 2.964 -6.244 -18.539 1.00 93.12 94 SER A N 1
ATOM 688 C CA . SER A 1 94 ? 2.732 -5.354 -19.685 1.00 93.12 94 SER A CA 1
ATOM 689 C C . SER A 1 94 ? 2.938 -3.868 -19.370 1.00 93.12 94 SER A C 1
ATOM 691 O O . S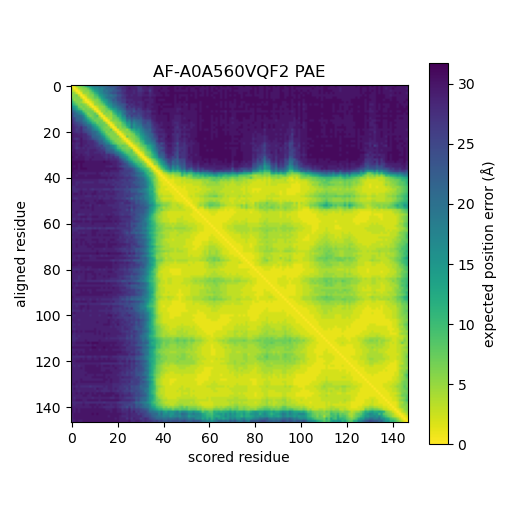ER A 1 94 ? 2.774 -3.025 -20.251 1.00 93.12 94 SER A O 1
ATOM 693 N N . ALA A 1 95 ? 3.249 -3.532 -18.118 1.00 96.00 95 ALA A N 1
ATOM 694 C CA . ALA A 1 95 ? 3.385 -2.157 -17.666 1.00 96.00 95 ALA A CA 1
ATOM 695 C C . ALA A 1 95 ? 4.681 -1.518 -18.195 1.00 96.00 95 ALA A C 1
ATOM 697 O O . ALA A 1 95 ? 5.671 -2.198 -18.467 1.00 96.00 95 ALA A O 1
ATOM 698 N N . ALA A 1 96 ? 4.696 -0.191 -18.304 1.00 96.31 96 ALA A N 1
ATOM 699 C CA . ALA A 1 96 ? 5.923 0.570 -18.519 1.00 96.31 96 ALA A CA 1
ATOM 700 C C . ALA A 1 96 ? 6.663 0.813 -17.192 1.00 96.31 96 ALA A C 1
ATOM 702 O O . ALA A 1 96 ? 7.894 0.807 -17.156 1.00 96.31 96 ALA A O 1
ATOM 703 N N . TRP A 1 97 ? 5.911 1.004 -16.107 1.00 96.12 97 TRP A N 1
ATOM 704 C CA . TRP A 1 97 ? 6.407 1.264 -14.7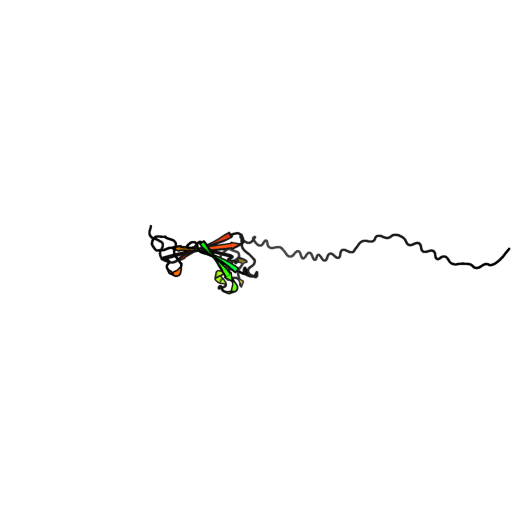57 1.00 96.12 97 TRP A CA 1
ATOM 705 C C . TRP A 1 97 ? 5.381 0.815 -13.709 1.00 96.12 97 TRP A C 1
ATOM 707 O O . TRP A 1 97 ? 4.191 0.683 -14.004 1.00 96.12 97 TRP A O 1
ATOM 717 N N . CYS A 1 98 ? 5.843 0.596 -12.478 1.00 96.50 98 CYS A N 1
ATOM 718 C CA . CYS A 1 98 ? 4.982 0.335 -11.325 1.00 96.50 98 CYS A CA 1
ATOM 719 C C . CYS A 1 98 ? 5.489 1.088 -10.094 1.00 96.50 98 CYS A C 1
ATOM 721 O O . CYS A 1 98 ? 6.692 1.095 -9.839 1.00 96.50 98 CYS A O 1
ATOM 723 N N . ILE A 1 99 ? 4.588 1.669 -9.306 1.00 97.12 99 ILE A N 1
ATOM 724 C CA . ILE A 1 99 ? 4.885 2.166 -7.959 1.00 97.12 99 ILE A CA 1
ATOM 725 C C . ILE A 1 99 ? 4.594 1.018 -6.980 1.00 97.12 99 ILE A C 1
ATOM 727 O O . ILE A 1 99 ? 3.456 0.541 -6.954 1.00 97.12 99 ILE A O 1
ATOM 731 N N . PRO A 1 100 ? 5.576 0.524 -6.205 1.00 96.88 100 PRO A N 1
ATOM 732 C CA . PRO A 1 100 ? 5.295 -0.395 -5.112 1.00 96.88 100 PRO A CA 1
ATOM 733 C C . PRO A 1 100 ? 4.595 0.347 -3.972 1.00 96.88 100 PRO A C 1
ATOM 735 O O . PRO A 1 100 ? 4.980 1.468 -3.647 1.00 96.88 100 PRO A O 1
ATOM 738 N N . VAL A 1 101 ? 3.625 -0.288 -3.322 1.00 97.12 101 VAL A N 1
ATOM 739 C CA . VAL A 1 101 ? 3.062 0.217 -2.062 1.00 97.12 101 VAL A CA 1
ATOM 740 C C . VAL A 1 101 ? 4.048 -0.097 -0.936 1.00 97.12 101 VAL A C 1
ATOM 742 O O . VAL A 1 101 ? 4.519 -1.226 -0.828 1.00 97.12 101 VAL A O 1
ATOM 745 N N . VAL A 1 102 ? 4.384 0.902 -0.116 1.00 97.56 102 VAL A N 1
ATOM 746 C CA . VAL A 1 102 ? 5.273 0.765 1.057 1.00 97.56 102 VAL A CA 1
ATOM 747 C C . VAL A 1 102 ? 4.583 1.159 2.360 1.00 97.56 102 VAL A C 1
ATOM 749 O O . VAL A 1 102 ? 5.004 0.714 3.424 1.00 97.56 102 VAL A O 1
ATOM 752 N N . GLU A 1 103 ? 3.534 1.978 2.283 1.00 97.94 103 GLU A N 1
ATOM 753 C CA . GLU A 1 103 ? 2.838 2.527 3.441 1.00 97.94 103 GLU A CA 1
ATOM 754 C C . GLU A 1 103 ? 1.339 2.702 3.158 1.00 97.94 103 GLU A C 1
ATOM 756 O O . GLU A 1 103 ? 0.939 3.029 2.038 1.00 97.94 103 GLU A O 1
ATOM 761 N N . ILE A 1 104 ? 0.512 2.453 4.174 1.00 97.06 104 ILE A N 1
ATOM 762 C CA . ILE A 1 104 ? -0.947 2.534 4.126 1.00 97.06 104 ILE A CA 1
ATOM 763 C C . ILE A 1 104 ? -1.456 3.196 5.409 1.00 97.06 104 ILE A C 1
ATOM 765 O O . ILE A 1 104 ? -1.344 2.624 6.493 1.00 97.06 104 ILE A O 1
ATOM 769 N N . ASP A 1 105 ? -2.080 4.363 5.278 1.00 97.94 105 ASP A N 1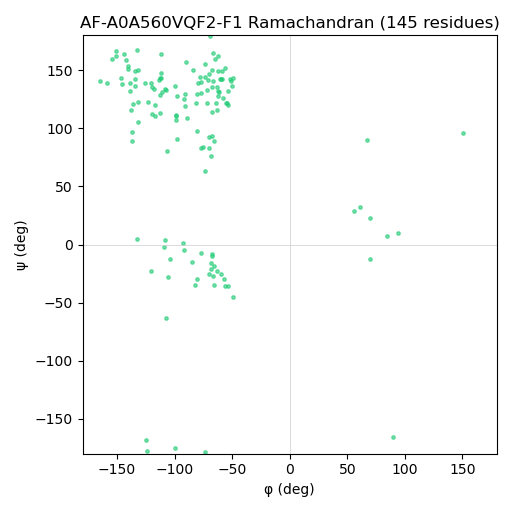
ATOM 770 C CA . ASP A 1 105 ? -2.756 5.048 6.380 1.00 97.94 105 ASP A CA 1
ATOM 771 C C . ASP A 1 105 ? -4.229 4.648 6.426 1.00 97.94 105 ASP A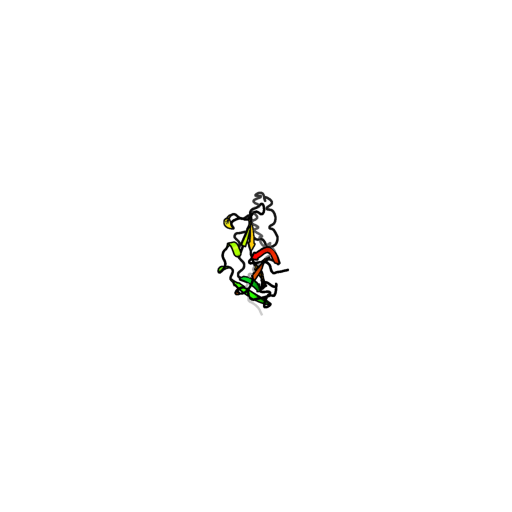 C 1
ATOM 773 O O . ASP A 1 105 ? -4.957 4.814 5.447 1.00 97.94 105 ASP A O 1
ATOM 777 N N . THR A 1 106 ? -4.684 4.155 7.579 1.00 97.38 106 THR A N 1
ATOM 778 C CA . THR A 1 106 ? -6.064 3.711 7.805 1.00 97.38 106 THR A CA 1
ATOM 779 C C . THR A 1 106 ? -6.749 4.556 8.877 1.00 97.38 106 THR A C 1
ATOM 781 O O . THR A 1 106 ? -6.353 4.560 10.047 1.00 97.38 106 THR A O 1
ATOM 784 N N . VAL A 1 107 ? -7.839 5.222 8.494 1.00 97.19 107 VAL A N 1
ATOM 785 C CA . VAL A 1 107 ? -8.730 5.979 9.381 1.00 97.19 107 VAL A CA 1
ATOM 786 C C . VAL A 1 107 ? -10.082 5.272 9.427 1.00 97.19 107 VAL A C 1
ATOM 788 O O . VAL A 1 107 ? -10.789 5.203 8.428 1.00 97.19 107 VAL A O 1
ATOM 791 N N . SER A 1 108 ? -10.431 4.728 10.589 1.00 96.94 108 SER A N 1
ATOM 792 C CA . SER A 1 108 ? -11.685 4.006 10.848 1.00 96.94 108 SER A CA 1
ATOM 793 C C . SER A 1 108 ? -12.530 4.811 11.829 1.00 96.94 108 SER A C 1
ATOM 795 O O . SER A 1 108 ? -12.019 5.228 12.868 1.00 96.94 108 SER A O 1
ATOM 797 N N . THR A 1 109 ? -13.800 5.058 11.498 1.00 96.88 109 THR A N 1
ATOM 798 C CA . THR A 1 109 ? -14.697 5.891 12.314 1.00 96.88 109 THR A CA 1
ATOM 799 C C . THR A 1 109 ? -16.073 5.274 12.521 1.00 96.88 109 THR A C 1
ATOM 801 O O . THR A 1 109 ? -16.598 4.586 11.643 1.00 96.88 109 THR A O 1
ATOM 804 N N . ASP A 1 110 ? -16.690 5.574 13.664 1.00 95.50 110 ASP A N 1
ATOM 805 C CA . ASP A 1 110 ? -18.109 5.315 13.910 1.00 95.50 110 ASP A CA 1
ATOM 806 C C . ASP A 1 110 ? -19.014 6.227 13.046 1.00 95.50 110 ASP A C 1
ATOM 808 O O . ASP A 1 110 ? -18.546 7.063 12.266 1.00 95.50 110 ASP A O 1
ATOM 812 N N . ALA A 1 111 ? -20.335 6.072 13.174 1.00 93.69 111 ALA A N 1
ATOM 813 C CA . ALA A 1 111 ? -21.305 6.873 12.421 1.00 93.69 111 ALA A CA 1
ATOM 814 C C . ALA A 1 111 ? -21.307 8.375 12.792 1.00 93.69 111 ALA A C 1
ATOM 816 O O . ALA A 1 111 ? -21.810 9.189 12.016 1.00 93.69 111 ALA A O 1
ATOM 817 N N . GLY A 1 112 ? -20.753 8.742 13.954 1.00 93.69 112 GLY A N 1
ATOM 818 C CA . GLY A 1 112 ? -20.546 10.120 14.407 1.00 93.69 112 GLY A CA 1
ATOM 819 C C . GLY A 1 112 ? -19.166 10.692 14.058 1.00 93.69 112 GLY A C 1
ATOM 820 O O . GLY A 1 112 ? -18.880 11.830 14.419 1.00 93.69 112 GLY A O 1
ATOM 821 N N . GLY A 1 113 ? -18.310 9.932 13.366 1.00 92.38 113 GLY A N 1
ATOM 822 C CA . GLY A 1 113 ? -16.965 10.357 12.979 1.00 92.38 113 GLY A CA 1
ATOM 823 C C . GLY A 1 113 ? -15.885 10.159 14.051 1.00 92.38 113 GLY A C 1
ATOM 824 O O . GLY A 1 113 ? -14.753 10.594 13.838 1.00 92.38 113 GLY A O 1
ATOM 825 N N . HIS A 1 114 ? -16.176 9.504 15.180 1.00 94.19 114 HIS A N 1
ATOM 826 C CA . HIS A 1 114 ? -15.162 9.224 16.202 1.00 94.19 114 HIS A CA 1
ATOM 827 C C . HIS A 1 114 ? -14.264 8.055 15.776 1.00 94.19 114 HIS A C 1
ATOM 829 O O . HIS A 1 114 ? -14.788 7.065 15.259 1.00 94.19 114 HIS A O 1
ATOM 835 N N . PRO A 1 115 ? -12.941 8.104 16.021 1.00 94.88 115 PRO A N 1
ATOM 836 C CA . PRO A 1 115 ? -12.058 6.984 15.717 1.00 94.88 115 PRO A CA 1
ATOM 837 C C . PRO A 1 115 ? -12.431 5.720 16.505 1.00 94.88 115 PRO A C 1
ATOM 839 O O . PRO A 1 115 ? -12.596 5.768 17.723 1.00 94.88 115 PRO A O 1
ATOM 842 N N . ILE A 1 116 ? -12.536 4.585 15.813 1.00 97.56 116 ILE A N 1
ATOM 843 C CA . ILE A 1 116 ? -12.903 3.280 16.386 1.00 97.56 116 ILE A CA 1
ATOM 844 C C . ILE A 1 116 ? -12.129 2.155 15.686 1.00 97.56 116 ILE A C 1
ATOM 846 O O . ILE A 1 116 ? -11.558 2.368 14.619 1.00 97.56 116 ILE A O 1
ATOM 850 N N . ALA A 1 117 ? -12.088 0.956 16.270 1.00 96.44 117 ALA A N 1
ATOM 851 C CA . ALA A 1 117 ? -11.462 -0.201 15.638 1.00 96.44 117 ALA A CA 1
ATOM 852 C C . ALA A 1 117 ? -12.132 -0.543 14.281 1.00 96.44 117 ALA A C 1
ATOM 854 O O . ALA A 1 117 ? -13.358 -0.475 14.182 1.00 96.44 117 ALA A O 1
ATOM 855 N N . PRO A 1 118 ? -11.376 -0.970 13.246 1.00 94.25 118 PRO A N 1
ATOM 856 C CA . PRO A 1 118 ? -11.910 -1.211 11.901 1.00 94.25 118 PRO A CA 1
ATOM 857 C C . PRO A 1 118 ? -13.120 -2.151 11.827 1.00 94.25 118 PRO A C 1
ATOM 859 O O . PRO A 1 118 ? -14.016 -1.919 11.024 1.00 94.25 118 PRO A O 1
ATOM 862 N N . ASN A 1 119 ? -13.176 -3.186 12.671 1.00 95.19 119 ASN A N 1
ATOM 863 C CA . ASN A 1 119 ? -14.271 -4.165 12.667 1.00 95.19 119 ASN A CA 1
ATOM 864 C C . ASN A 1 119 ? -15.620 -3.581 13.128 1.00 95.19 119 ASN A C 1
ATOM 866 O O . ASN A 1 119 ? -16.661 -4.142 12.795 1.00 95.19 119 ASN A O 1
ATOM 870 N N . ASP A 1 120 ? -15.592 -2.471 13.868 1.00 96.00 120 ASP A N 1
ATOM 871 C CA . ASP A 1 120 ? -16.763 -1.787 14.429 1.00 96.00 120 ASP A CA 1
ATOM 872 C C . ASP A 1 120 ? -17.054 -0.454 13.704 1.00 96.00 120 ASP A C 1
ATOM 874 O O . ASP A 1 120 ? -17.936 0.311 14.103 1.00 96.00 120 ASP A O 1
ATOM 878 N N . ALA A 1 121 ? -16.296 -0.142 12.646 1.00 96.25 121 ALA A N 1
ATOM 879 C CA . ALA A 1 121 ? -16.354 1.133 11.944 1.00 96.25 121 ALA A CA 1
ATOM 880 C C . ALA A 1 121 ? -17.538 1.219 10.962 1.00 96.25 121 ALA A C 1
ATOM 882 O O . ALA A 1 121 ? -17.820 0.293 10.202 1.00 96.25 121 ALA A O 1
ATOM 883 N N . ALA A 1 122 ? -18.190 2.383 10.923 1.00 96.31 122 ALA A N 1
ATOM 884 C CA . ALA A 1 122 ? -19.194 2.720 9.913 1.00 96.31 122 ALA A CA 1
ATOM 885 C C . ALA A 1 122 ? -18.554 3.187 8.593 1.00 96.31 122 ALA A C 1
ATOM 887 O O . ALA A 1 122 ? -19.130 2.969 7.525 1.00 96.31 122 ALA A O 1
ATOM 888 N N . SER A 1 123 ? -17.367 3.799 8.676 1.00 96.56 123 SER A N 1
ATOM 889 C CA . SER A 1 123 ? -16.540 4.221 7.542 1.00 96.56 123 SER A CA 1
ATOM 890 C C . SER A 1 123 ? -15.087 3.815 7.770 1.00 96.56 123 SER A C 1
ATOM 892 O O . SER A 1 123 ? -14.541 4.040 8.852 1.00 96.56 123 SER A O 1
ATOM 894 N N . ILE A 1 124 ? -14.434 3.285 6.736 1.00 96.75 124 ILE A N 1
ATOM 895 C CA . ILE A 1 124 ? -12.980 3.100 6.693 1.00 96.75 124 ILE A CA 1
ATOM 896 C C . ILE A 1 124 ? -12.437 3.830 5.472 1.00 96.75 124 ILE A C 1
ATOM 898 O O . ILE A 1 124 ? -12.827 3.555 4.335 1.00 96.75 124 ILE A O 1
ATOM 902 N N . THR A 1 125 ? -11.514 4.741 5.739 1.00 96.25 125 THR A N 1
ATOM 903 C CA . THR A 1 125 ? -10.757 5.507 4.760 1.00 96.25 125 THR A CA 1
ATOM 904 C C . THR A 1 125 ? -9.316 5.015 4.744 1.00 96.25 125 THR A C 1
ATOM 906 O O . THR A 1 125 ? -8.694 4.865 5.798 1.00 96.25 125 THR A O 1
ATOM 909 N N . THR A 1 126 ? -8.776 4.795 3.551 1.00 96.19 126 THR A N 1
ATOM 910 C CA . THR A 1 126 ? -7.439 4.244 3.334 1.00 96.19 126 THR A CA 1
ATOM 911 C C . THR A 1 126 ? -6.688 5.094 2.316 1.00 96.19 126 THR A C 1
ATOM 913 O O . THR A 1 126 ? -7.155 5.246 1.189 1.00 96.19 126 THR A O 1
ATOM 916 N N . SER A 1 127 ? -5.524 5.625 2.689 1.00 97.62 127 SER A N 1
ATOM 917 C CA . SER A 1 127 ? -4.582 6.268 1.761 1.00 97.62 127 SER A CA 1
ATOM 918 C C . SER A 1 127 ? -3.376 5.357 1.562 1.00 97.62 127 SER A C 1
ATOM 920 O O . SER A 1 127 ? -2.819 4.876 2.547 1.00 97.62 127 SER A O 1
ATOM 922 N N . THR A 1 128 ? -2.947 5.127 0.321 1.00 96.88 128 THR A N 1
ATOM 923 C CA . THR A 1 128 ? -1.765 4.301 0.028 1.00 96.88 128 THR A CA 1
ATOM 924 C C . THR A 1 128 ? -0.624 5.134 -0.549 1.00 96.88 128 THR A C 1
ATOM 926 O O . THR A 1 128 ? -0.826 6.083 -1.317 1.00 96.88 128 THR A O 1
ATOM 929 N N . TYR A 1 129 ? 0.598 4.769 -0.167 1.00 97.44 129 TYR A N 1
ATOM 930 C CA . TYR A 1 129 ? 1.813 5.496 -0.505 1.00 97.44 129 TYR A CA 1
ATOM 931 C C . TYR A 1 129 ? 2.921 4.555 -0.982 1.00 97.44 129 TYR A C 1
ATOM 933 O O . TYR A 1 129 ? 3.116 3.452 -0.464 1.00 97.44 129 TYR A O 1
ATOM 941 N N . GLY A 1 130 ? 3.672 5.025 -1.973 1.00 97.00 130 GLY A N 1
ATOM 942 C CA . GLY A 1 130 ? 4.900 4.416 -2.467 1.00 97.00 130 GLY A CA 1
ATOM 943 C C . GLY A 1 130 ? 6.164 5.082 -1.912 1.00 97.00 130 GLY A C 1
ATOM 944 O O . GLY A 1 130 ? 6.084 5.984 -1.070 1.00 97.00 130 GLY A O 1
ATOM 945 N N . PRO A 1 131 ? 7.355 4.665 -2.382 1.00 96.25 131 PRO A N 1
ATOM 946 C CA . PRO A 1 131 ? 8.637 5.173 -1.906 1.00 96.25 131 PRO A CA 1
ATOM 947 C C . PRO A 1 131 ? 8.709 6.704 -1.907 1.00 96.25 131 PRO A C 1
ATOM 949 O O . PRO A 1 131 ? 8.207 7.369 -2.818 1.00 96.25 131 PRO A O 1
ATOM 952 N N . GLY A 1 132 ? 9.333 7.266 -0.870 1.00 95.38 132 GLY A N 1
ATOM 953 C CA . GLY A 1 132 ? 9.388 8.717 -0.669 1.00 95.38 132 GLY A CA 1
ATOM 954 C C . GLY A 1 132 ? 8.042 9.351 -0.300 1.00 95.38 132 GLY A C 1
ATOM 955 O O . GLY A 1 132 ? 7.870 10.542 -0.536 1.00 95.38 132 GLY A O 1
ATOM 956 N N . HIS A 1 133 ? 7.100 8.572 0.252 1.00 95.69 133 HIS A N 1
ATOM 957 C CA . HIS A 1 133 ? 5.744 9.014 0.607 1.00 95.69 133 HIS A CA 1
ATOM 958 C C . HIS A 1 133 ? 4.934 9.501 -0.617 1.00 95.69 133 HIS A C 1
ATOM 960 O O . HIS A 1 133 ? 4.086 10.395 -0.535 1.00 95.69 133 HIS A O 1
ATOM 966 N N . THR A 1 134 ? 5.201 8.903 -1.784 1.00 95.50 134 THR A N 1
ATOM 967 C CA . THR A 1 134 ? 4.493 9.205 -3.036 1.00 95.50 134 THR A CA 1
ATOM 968 C C . THR A 1 134 ? 3.045 8.739 -2.914 1.00 95.50 134 THR A C 1
ATOM 970 O O . THR A 1 134 ? 2.810 7.540 -2.832 1.00 95.50 134 THR A O 1
ATOM 973 N N . PHE A 1 135 ? 2.077 9.655 -2.913 1.00 95.88 135 PHE A N 1
ATOM 974 C CA . PHE A 1 135 ? 0.653 9.303 -2.888 1.00 95.88 135 PHE A CA 1
ATOM 975 C C . PHE A 1 135 ? 0.253 8.497 -4.134 1.00 95.88 135 PHE A C 1
ATOM 977 O O . PHE A 1 135 ? 0.584 8.894 -5.253 1.00 95.88 135 PHE A O 1
ATOM 984 N N . ILE A 1 136 ? -0.455 7.384 -3.927 1.00 95.00 136 ILE A N 1
ATOM 985 C CA . ILE A 1 136 ? -0.942 6.495 -4.989 1.00 95.00 136 ILE A CA 1
ATOM 986 C C . ILE A 1 136 ? -2.457 6.659 -5.138 1.00 95.00 136 ILE A C 1
ATOM 988 O O . ILE A 1 136 ? -2.928 7.112 -6.179 1.00 95.00 136 ILE A O 1
ATOM 992 N N . GLU A 1 137 ? -3.221 6.317 -4.100 1.00 94.69 137 GLU A N 1
ATOM 993 C CA . GLU A 1 137 ? -4.683 6.395 -4.114 1.00 94.69 137 GLU A CA 1
ATOM 994 C C . GLU A 1 137 ? -5.274 6.647 -2.721 1.00 94.69 137 GLU A C 1
ATOM 996 O O . GLU A 1 137 ? -4.609 6.530 -1.689 1.00 94.69 137 GLU A O 1
ATOM 1001 N N . HIS A 1 138 ? -6.557 7.005 -2.717 1.00 95.69 138 HIS A N 1
ATOM 1002 C CA . HIS A 1 138 ? -7.370 7.190 -1.524 1.00 95.69 138 HIS A CA 1
ATOM 1003 C C . HIS A 1 138 ? -8.728 6.530 -1.750 1.00 95.69 138 HIS A C 1
ATOM 1005 O O . HIS A 1 138 ? -9.446 6.882 -2.688 1.00 95.69 138 HIS A O 1
ATOM 1011 N N . VAL A 1 139 ? -9.071 5.574 -0.895 1.00 94.69 139 VAL A N 1
ATOM 1012 C CA . VAL A 1 139 ? -10.291 4.771 -0.983 1.00 94.69 139 VAL A CA 1
ATOM 1013 C C . VAL A 1 139 ? -11.116 4.994 0.277 1.00 94.69 139 VAL A C 1
ATOM 1015 O O . VAL A 1 139 ? -10.588 4.980 1.385 1.00 94.69 139 VAL A O 1
ATOM 1018 N N . VAL A 1 140 ? -12.424 5.184 0.108 1.00 94.50 140 VAL A N 1
ATOM 1019 C CA . VAL A 1 140 ? -13.390 5.256 1.210 1.00 94.50 140 VAL A CA 1
ATOM 1020 C C . VAL A 1 140 ? -14.377 4.108 1.055 1.00 94.50 140 VAL A C 1
ATOM 1022 O O . VAL A 1 140 ? -14.883 3.855 -0.039 1.00 94.50 140 VAL A O 1
ATOM 1025 N N . SER A 1 141 ? -14.648 3.415 2.153 1.00 93.56 141 SER A N 1
ATOM 1026 C CA . SER A 1 141 ? -15.585 2.299 2.234 1.00 93.56 141 SER A CA 1
ATOM 1027 C C . SER A 1 141 ? -16.520 2.475 3.431 1.00 93.56 141 SER A C 1
ATOM 1029 O O . SER A 1 141 ? -16.141 3.083 4.430 1.00 93.56 141 SER A O 1
ATOM 1031 N N . GLY A 1 142 ? -17.741 1.950 3.327 1.00 91.06 142 GLY A N 1
ATOM 1032 C CA . GLY A 1 142 ? -18.789 2.148 4.331 1.00 91.06 142 GLY A CA 1
ATOM 1033 C C . GLY A 1 142 ? -19.661 3.381 4.070 1.00 91.06 142 GLY A C 1
ATOM 1034 O O . GLY A 1 142 ? -19.686 3.925 2.964 1.00 91.06 142 GLY A O 1
ATOM 1035 N N . ALA A 1 143 ? -20.429 3.787 5.080 1.00 82.56 143 ALA A N 1
ATOM 1036 C CA . ALA A 1 143 ? -21.274 4.974 5.021 1.00 82.56 143 ALA A CA 1
ATOM 1037 C C . ALA A 1 143 ? -20.482 6.187 5.536 1.00 82.56 143 ALA A C 1
ATOM 1039 O O . ALA A 1 143 ? -19.923 6.099 6.629 1.00 82.56 143 ALA A O 1
ATOM 1040 N N . PRO A 1 144 ? -20.433 7.320 4.807 1.00 72.44 144 PRO A N 1
ATOM 1041 C CA . PRO A 1 144 ? -19.735 8.505 5.293 1.00 72.44 144 PRO A CA 1
ATOM 1042 C C . PRO A 1 144 ? -20.334 8.963 6.635 1.00 72.44 144 PRO A C 1
ATOM 1044 O O . PRO A 1 144 ? -21.558 8.891 6.795 1.00 72.44 144 PRO A O 1
ATOM 1047 N N . PRO A 1 145 ? -19.507 9.437 7.588 1.00 68.25 145 PRO A N 1
ATOM 1048 C CA . PRO A 1 145 ? -19.990 9.870 8.895 1.00 68.25 145 PRO A CA 1
ATOM 1049 C C . PRO A 1 145 ? -21.016 11.001 8.760 1.00 68.25 145 PRO A C 1
ATOM 1051 O O . PRO A 1 145 ? -20.967 11.805 7.820 1.00 68.25 145 PRO A O 1
ATOM 1054 N N . ALA A 1 146 ? -21.957 11.056 9.704 1.00 69.56 146 ALA A N 1
ATOM 1055 C CA . ALA A 1 146 ? -22.939 12.129 9.761 1.00 69.56 146 ALA A CA 1
ATOM 1056 C C . ALA A 1 146 ? -22.241 13.494 9.931 1.00 69.56 146 ALA A C 1
ATOM 1058 O O . ALA A 1 146 ? -21.232 13.601 10.628 1.00 69.56 146 ALA A O 1
ATOM 1059 N N . LYS A 1 147 ? -22.779 14.522 9.263 1.00 60.31 147 LYS A N 1
ATOM 1060 C CA . LYS A 1 147 ? -22.319 15.917 9.372 1.00 60.31 147 LYS A CA 1
ATOM 1061 C C . LYS A 1 147 ? -22.945 16.633 10.562 1.00 60.31 147 LYS A C 1
ATOM 1063 O O . LYS A 1 147 ? -24.132 16.346 10.833 1.00 60.31 147 LYS A O 1
#

Secondary structure (DSSP, 8-state):
--------------------PPP--------------PPPPPTT-B-TTSPPPSEEEEEETTTTEEEEEEGGGS-HHHHEEEE-TTS-B--GGG-SEEEEP-EEEEEEE-TTS-B--GGG-SEEEEEEEEGGGEEEEEEEEEPPPP-

Foldseek 3Di:
DDDDDDDDDDDDDDDDDDDDDDDDPDPDPPPPPDPPPQDDDDPQKDQLPDDFDQWAWEAAPLVRDIDTHGPVVDDPVQQWQFADSVRHTDDSVRGRIIRGWRYKYKAFDDLQRHGDDNVRGQKIKMWTAGPPRHTDDIDMDHDPHDD

Radius of gyration: 34.65 Å; Cα contacts (8 Å, |Δi|>4): 253; chains: 1; bounding box: 131×33×49 Å

Sequence (147 aa):
MNISTSTPIHHRLLISTWMSAVLACGCTTNVSGGIATSKPFPPGAQAPKLPPPGTIAVKYAWNHSEALMPASELPESFIFHCADANGNPAKRDSAAWCIPVVEIDTVSTDAGGHPIAPNDAASITTSTYGPGHTFIEHVVSGAPPAK